Protein AF-A0A3T0Y0U2-F1 (afdb_monomer_lite)

Radius of gyration: 16.36 Å; chains: 1; bounding box: 47×30×30 Å

Sequence (64 aa):
MVNVCGLPAVTVPTLRLPDGLSMSVQLIGRPGEEAQLLAVTAQIEALRQEDREFTPPAPGGTME

Structure (mmCIF, N/CA/C/O backbone):
data_AF-A0A3T0Y0U2-F1
#
_entry.id   AF-A0A3T0Y0U2-F1
#
loop_
_atom_site.group_PDB
_atom_site.i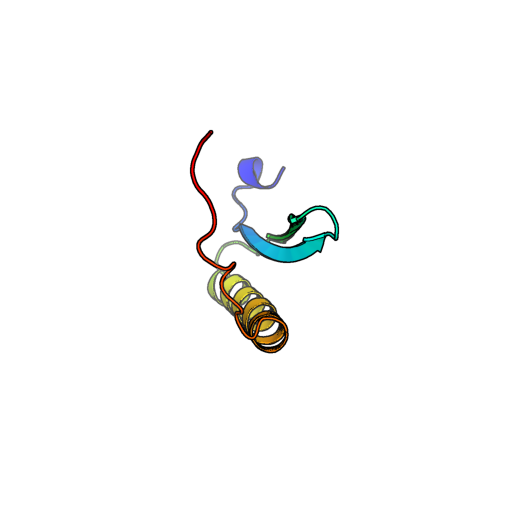d
_atom_site.type_symbol
_atom_site.label_atom_id
_atom_site.label_alt_id
_atom_site.label_comp_id
_atom_site.label_asym_id
_atom_site.label_entity_id
_atom_site.label_seq_id
_atom_site.pdbx_PDB_ins_code
_atom_site.Cartn_x
_atom_site.Cartn_y
_atom_site.Cartn_z
_atom_site.occupancy
_ato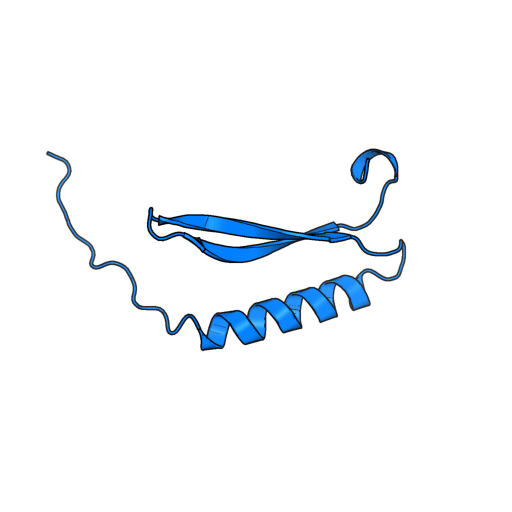m_site.B_iso_or_equiv
_atom_site.auth_seq_id
_atom_site.auth_comp_id
_atom_site.auth_asym_id
_atom_site.auth_atom_id
_atom_site.pdbx_PDB_model_num
ATOM 1 N N . MET A 1 1 ? 1.696 13.778 3.311 1.00 77.12 1 MET A N 1
ATOM 2 C CA . MET A 1 1 ? 0.331 13.863 3.879 1.00 77.12 1 MET A CA 1
ATOM 3 C C . MET A 1 1 ? -0.071 12.554 4.562 1.00 77.12 1 MET A C 1
ATOM 5 O O . MET A 1 1 ? -0.399 12.607 5.732 1.00 77.12 1 MET A O 1
ATOM 9 N N . VAL A 1 2 ? 0.072 11.392 3.906 1.00 83.62 2 VAL A N 1
ATOM 10 C CA . VAL A 1 2 ? -0.261 10.049 4.448 1.00 83.62 2 VAL A CA 1
ATOM 11 C C . VAL A 1 2 ? 0.265 9.790 5.867 1.00 83.62 2 VAL A C 1
ATOM 13 O O . VAL A 1 2 ? -0.523 9.480 6.753 1.00 83.62 2 VAL A O 1
ATOM 16 N N . ASN A 1 3 ? 1.563 10.016 6.108 1.00 86.12 3 ASN A N 1
ATOM 17 C CA . ASN A 1 3 ? 2.177 9.815 7.429 1.00 86.12 3 ASN A CA 1
ATOM 18 C C . ASN A 1 3 ? 1.567 10.716 8.513 1.00 86.12 3 ASN A C 1
ATOM 20 O O . ASN A 1 3 ? 1.377 10.284 9.641 1.00 86.12 3 ASN A O 1
ATOM 24 N N . VAL A 1 4 ? 1.246 11.965 8.162 1.00 92.38 4 VAL A N 1
ATOM 25 C CA . VAL A 1 4 ? 0.655 12.941 9.093 1.00 92.38 4 VAL A CA 1
ATOM 26 C C . VAL A 1 4 ? -0.786 12.559 9.423 1.00 92.38 4 VAL A C 1
ATOM 28 O O . VAL A 1 4 ? -1.235 12.740 10.547 1.00 92.38 4 VAL A O 1
ATOM 31 N N . CYS A 1 5 ? -1.500 11.994 8.452 1.00 91.62 5 CYS A N 1
ATOM 32 C CA . CYS A 1 5 ? -2.869 11.525 8.623 1.00 91.62 5 CYS A CA 1
ATOM 33 C C . CYS A 1 5 ? -2.962 10.135 9.277 1.00 91.62 5 CYS A C 1
ATOM 35 O O . CYS A 1 5 ? -4.073 9.677 9.521 1.00 91.62 5 CYS A O 1
ATOM 37 N N . GLY A 1 6 ? -1.836 9.455 9.530 1.00 92.75 6 GLY A N 1
ATOM 38 C CA . GLY A 1 6 ? -1.815 8.112 10.120 1.00 92.75 6 GLY A CA 1
ATOM 39 C C . GLY A 1 6 ? -2.517 7.046 9.272 1.00 92.75 6 GLY A C 1
ATOM 40 O O . GLY A 1 6 ? -3.010 6.063 9.816 1.00 92.75 6 GLY A O 1
ATOM 41 N N . LEU A 1 7 ? -2.614 7.253 7.954 1.00 96.88 7 LEU A N 1
ATOM 42 C CA . LEU A 1 7 ? -3.338 6.336 7.075 1.00 96.88 7 LEU A CA 1
ATOM 43 C C . LEU A 1 7 ? -2.502 5.080 6.784 1.00 96.88 7 LEU A C 1
ATOM 45 O O . LEU A 1 7 ? -1.305 5.210 6.505 1.00 96.88 7 LEU A O 1
ATOM 49 N N . PRO A 1 8 ? -3.118 3.884 6.764 1.00 96.31 8 PRO A N 1
ATOM 50 C CA . PRO A 1 8 ? -2.457 2.678 6.287 1.00 96.31 8 PRO A CA 1
ATOM 51 C C . PRO A 1 8 ? -2.010 2.842 4.835 1.00 96.31 8 PRO A C 1
ATOM 53 O O . PRO A 1 8 ? -2.784 3.299 3.990 1.00 96.31 8 PRO A O 1
ATOM 56 N N . ALA A 1 9 ? -0.777 2.452 4.525 1.00 97.25 9 ALA A N 1
ATOM 57 C CA . ALA A 1 9 ? -0.257 2.522 3.167 1.00 97.25 9 ALA A CA 1
ATOM 58 C C . ALA A 1 9 ? 0.703 1.370 2.865 1.00 97.25 9 ALA A C 1
ATOM 60 O O . ALA A 1 9 ? 1.503 0.982 3.715 1.00 97.25 9 ALA A O 1
ATOM 61 N N . VAL A 1 10 ? 0.634 0.855 1.638 1.00 97.38 10 VAL A N 1
ATOM 62 C CA . VAL A 1 10 ? 1.490 -0.227 1.132 1.00 97.38 10 VAL A CA 1
ATOM 63 C C . VAL A 1 10 ? 2.005 0.156 -0.250 1.00 97.38 10 VAL A C 1
ATOM 65 O O . VAL A 1 10 ? 1.250 0.654 -1.085 1.00 97.38 10 VAL A O 1
ATOM 68 N N . THR A 1 11 ? 3.293 -0.069 -0.495 1.00 96.19 11 THR A N 1
ATOM 69 C CA . THR A 1 11 ? 3.925 0.178 -1.796 1.00 96.19 11 THR A CA 1
ATOM 70 C C . THR A 1 11 ? 4.180 -1.147 -2.492 1.00 96.19 11 THR A C 1
ATOM 72 O O . THR A 1 11 ? 4.862 -2.009 -1.945 1.00 96.19 11 THR A O 1
ATOM 75 N N . VAL A 1 12 ? 3.673 -1.281 -3.714 1.00 93.88 12 VAL A N 1
ATOM 76 C CA . VAL A 1 12 ? 3.771 -2.504 -4.515 1.00 93.88 12 VAL A CA 1
ATOM 77 C C . VAL A 1 12 ? 4.556 -2.184 -5.785 1.00 93.88 12 VAL A C 1
ATOM 79 O O . VAL A 1 12 ? 4.157 -1.276 -6.520 1.00 93.88 12 VAL A O 1
ATOM 82 N N . PRO A 1 13 ? 5.668 -2.882 -6.078 1.00 91.00 13 PRO A N 1
ATOM 83 C CA . PRO A 1 13 ? 6.341 -2.759 -7.369 1.00 91.00 13 PRO A CA 1
ATOM 84 C C . PRO A 1 13 ? 5.370 -3.135 -8.485 1.00 91.00 13 PRO A C 1
ATOM 86 O O . PRO A 1 13 ? 4.730 -4.169 -8.362 1.00 91.00 13 PRO A O 1
ATOM 89 N N . THR A 1 14 ? 5.278 -2.359 -9.566 1.00 89.75 14 THR A N 1
ATOM 90 C CA . THR A 1 14 ? 4.309 -2.565 -10.667 1.00 89.75 14 THR A CA 1
ATOM 91 C C . THR A 1 14 ? 4.901 -2.532 -12.062 1.00 89.75 14 THR A C 1
ATOM 93 O O . THR A 1 14 ? 4.268 -3.012 -12.997 1.00 89.75 14 THR A O 1
ATOM 96 N N . LEU A 1 15 ? 6.122 -2.041 -12.237 1.00 87.81 15 LEU A N 1
ATOM 97 C CA . LEU A 1 15 ? 6.772 -2.032 -13.541 1.00 87.81 15 LEU A CA 1
ATOM 98 C C . LEU A 1 15 ? 8.285 -2.107 -13.372 1.00 87.81 15 LEU A C 1
ATOM 100 O O . LEU A 1 15 ? 8.845 -1.547 -12.432 1.00 87.81 15 LEU A O 1
ATOM 104 N N . ARG A 1 16 ? 8.947 -2.809 -14.289 1.00 87.00 16 ARG A N 1
ATOM 105 C CA . ARG A 1 16 ? 10.385 -2.669 -14.501 1.00 87.00 16 ARG A CA 1
ATOM 106 C C . ARG A 1 16 ? 10.571 -1.847 -15.766 1.00 87.00 16 ARG A C 1
ATOM 108 O O . ARG A 1 16 ? 10.020 -2.188 -16.807 1.00 87.00 16 ARG A O 1
ATOM 115 N N . LEU A 1 17 ? 11.277 -0.739 -15.637 1.00 86.31 17 LEU A N 1
ATOM 116 C CA . LEU A 1 17 ? 11.592 0.147 -16.740 1.00 86.31 17 LEU A CA 1
ATOM 117 C C . LEU A 1 17 ? 12.709 -0.472 -17.603 1.00 86.31 17 LEU A C 1
ATOM 119 O O . LEU A 1 17 ? 13.481 -1.298 -17.103 1.00 86.31 17 LEU A O 1
ATOM 123 N N . PRO A 1 18 ? 12.813 -0.094 -18.891 1.00 86.75 18 PRO A N 1
ATOM 124 C CA . PRO A 1 18 ? 13.828 -0.634 -19.803 1.00 86.75 18 PRO A CA 1
ATOM 125 C C . PRO A 1 18 ? 15.279 -0.398 -19.356 1.00 86.75 18 PRO A C 1
ATOM 127 O O . PRO A 1 18 ? 16.171 -1.138 -19.753 1.00 86.75 18 PRO A O 1
ATOM 130 N N . ASP A 1 19 ? 15.512 0.610 -18.518 1.00 90.62 19 ASP A N 1
ATOM 131 C CA . ASP A 1 19 ? 16.808 0.944 -17.915 1.00 90.62 19 ASP A CA 1
ATOM 132 C C . ASP A 1 19 ? 17.151 0.092 -16.674 1.00 90.62 19 ASP A C 1
ATOM 134 O O . ASP A 1 19 ? 18.186 0.290 -16.040 1.00 90.62 19 ASP A O 1
ATOM 138 N N . GLY A 1 20 ? 16.292 -0.867 -16.315 1.00 84.31 20 GLY A N 1
ATOM 139 C CA . GLY A 1 20 ? 16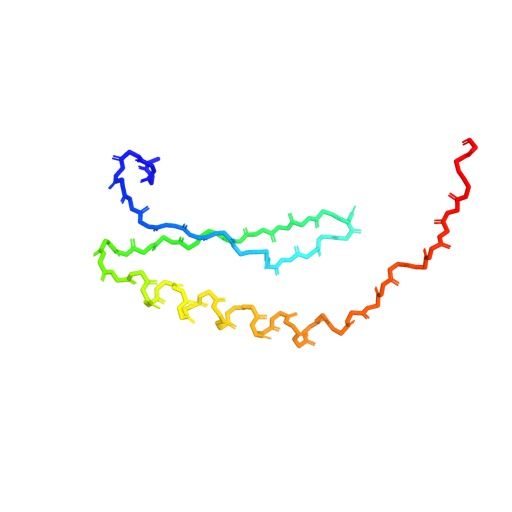.472 -1.740 -15.159 1.00 84.31 20 GLY A CA 1
ATOM 140 C C . GLY A 1 20 ? 15.958 -1.161 -13.837 1.00 84.31 20 GLY A C 1
ATOM 141 O O . GLY A 1 20 ? 16.042 -1.846 -12.811 1.00 84.31 20 GLY A O 1
ATOM 142 N N . LEU A 1 21 ? 15.379 0.043 -13.834 1.00 89.25 21 LEU A N 1
ATOM 143 C CA . LEU A 1 21 ? 14.760 0.627 -12.645 1.00 89.25 21 LEU A CA 1
ATOM 144 C C . LEU A 1 21 ? 13.380 0.015 -12.373 1.00 89.25 21 LEU A C 1
ATOM 146 O O . LEU A 1 21 ? 12.706 -0.494 -13.265 1.00 89.25 21 LEU A O 1
ATOM 150 N N . SER A 1 22 ? 12.948 0.034 -11.111 1.00 88.94 22 SER A N 1
ATOM 151 C CA . SER A 1 22 ? 11.610 -0.431 -10.716 1.00 88.94 22 SER A CA 1
ATOM 152 C C . SER A 1 22 ? 10.711 0.757 -10.395 1.00 88.94 22 SER A C 1
ATOM 154 O O . SER A 1 22 ? 11.103 1.645 -9.643 1.00 88.94 22 SER A O 1
ATOM 156 N N . MET A 1 23 ? 9.498 0.748 -10.937 1.00 91.38 23 MET A N 1
ATOM 157 C CA . MET A 1 23 ? 8.432 1.689 -10.611 1.00 91.38 23 MET A CA 1
ATOM 158 C C . MET A 1 23 ? 7.353 0.964 -9.805 1.00 91.38 23 MET A C 1
ATOM 160 O O . MET A 1 23 ? 7.045 -0.203 -10.062 1.00 91.38 23 MET A O 1
ATOM 164 N N . SER A 1 24 ? 6.790 1.666 -8.825 1.00 94.00 24 SER A N 1
ATOM 165 C CA . SER A 1 24 ? 5.824 1.127 -7.869 1.00 94.00 24 SER A CA 1
ATOM 166 C C . SER A 1 24 ? 4.592 2.015 -7.789 1.00 94.00 24 SER A C 1
ATOM 168 O O . SER A 1 24 ? 4.667 3.219 -8.038 1.00 94.00 24 SER A O 1
ATOM 170 N N . VAL A 1 25 ? 3.474 1.434 -7.367 1.00 95.25 25 VAL A N 1
ATOM 171 C CA . VAL A 1 25 ? 2.289 2.185 -6.939 1.00 95.25 25 VAL A CA 1
ATOM 172 C C . VAL A 1 25 ? 2.180 2.132 -5.423 1.00 95.25 25 VAL A C 1
ATOM 174 O O . VAL A 1 25 ? 2.501 1.118 -4.803 1.00 95.25 25 VAL A O 1
ATOM 177 N N . GLN A 1 26 ? 1.724 3.228 -4.825 1.00 96.88 26 GLN A N 1
ATOM 178 C CA . GLN A 1 26 ? 1.405 3.274 -3.405 1.00 96.88 26 GLN A CA 1
ATOM 179 C C . GLN A 1 26 ? -0.109 3.256 -3.235 1.00 96.88 26 GLN A C 1
ATOM 181 O O . GLN A 1 26 ? -0.814 4.145 -3.711 1.00 96.88 26 GLN A O 1
ATOM 186 N N . LEU A 1 27 ? -0.595 2.235 -2.544 1.00 97.44 27 LEU A N 1
ATOM 187 C CA . LEU A 1 27 ? -1.982 2.113 -2.134 1.00 97.44 27 LEU A CA 1
ATOM 188 C C . LEU A 1 27 ? -2.132 2.742 -0.750 1.00 97.44 27 LEU A C 1
ATOM 190 O O . LEU A 1 27 ? -1.293 2.530 0.127 1.00 97.44 27 LEU A O 1
ATOM 194 N N . ILE A 1 28 ? -3.206 3.501 -0.552 1.00 97.44 28 ILE A N 1
ATOM 195 C CA . ILE A 1 28 ? -3.540 4.129 0.728 1.00 97.44 28 ILE A CA 1
ATOM 196 C C . ILE A 1 28 ? -4.935 3.646 1.114 1.00 97.44 28 ILE A C 1
ATOM 198 O O . ILE A 1 28 ? -5.885 3.806 0.348 1.00 97.44 28 ILE A O 1
ATOM 202 N N . GLY A 1 29 ? -5.037 3.020 2.280 1.00 96.06 29 GLY A N 1
ATOM 203 C CA . GLY A 1 29 ? -6.276 2.465 2.811 1.00 96.06 29 GLY A CA 1
ATOM 204 C C . GLY A 1 29 ? -6.962 3.396 3.804 1.00 96.06 29 GLY A C 1
ATOM 205 O O . GLY A 1 29 ? -6.420 4.423 4.222 1.00 96.06 29 GLY A O 1
ATOM 206 N N . ARG A 1 30 ? -8.170 3.004 4.210 1.00 96.25 30 ARG A N 1
ATOM 207 C CA . ARG A 1 30 ? -8.856 3.613 5.353 1.00 96.25 30 ARG A CA 1
ATOM 208 C C . ARG A 1 30 ? -8.353 2.968 6.652 1.00 96.25 30 ARG A C 1
ATOM 210 O O . ARG A 1 30 ? -8.071 1.769 6.641 1.00 96.25 30 ARG A O 1
ATOM 217 N N . PRO A 1 31 ? -8.253 3.718 7.763 1.00 95.44 31 PRO A N 1
ATOM 218 C CA . PRO A 1 31 ? -7.918 3.138 9.062 1.00 95.44 31 PRO A CA 1
ATOM 219 C C . PRO A 1 31 ? -8.919 2.045 9.461 1.00 95.44 31 PRO A C 1
ATOM 221 O O . PRO A 1 31 ? -10.126 2.260 9.346 1.00 95.44 31 PRO A O 1
ATOM 224 N N . GLY A 1 32 ? -8.431 0.895 9.929 1.00 95.50 32 GLY A N 1
ATOM 225 C CA . GLY A 1 32 ? -9.266 -0.247 10.321 1.00 95.50 32 GLY A CA 1
ATOM 226 C C . GLY A 1 32 ? -9.725 -1.144 9.163 1.00 95.50 32 GLY A C 1
ATOM 227 O O . GLY A 1 32 ? -10.384 -2.153 9.410 1.00 95.50 32 GLY A O 1
ATOM 228 N N . GLU A 1 33 ? -9.385 -0.808 7.911 1.00 96.88 33 GLU A N 1
ATOM 229 C CA . GLU A 1 33 ? -9.664 -1.627 6.719 1.00 96.88 33 GLU A CA 1
ATOM 230 C C . GLU A 1 33 ? -8.375 -2.182 6.076 1.00 96.88 33 GLU A C 1
ATOM 232 O O . GLU A 1 33 ? -8.303 -2.425 4.868 1.00 96.88 33 GLU A O 1
ATOM 237 N N . GLU A 1 34 ? -7.327 -2.414 6.871 1.00 97.50 34 GLU A N 1
ATOM 238 C CA . GLU A 1 34 ? -6.013 -2.877 6.403 1.00 97.50 34 GLU A CA 1
ATOM 239 C C . GLU A 1 34 ? -6.093 -4.230 5.684 1.00 97.50 34 GLU A C 1
ATOM 241 O O . GLU A 1 34 ? -5.360 -4.467 4.726 1.00 97.50 34 GLU A O 1
ATOM 246 N N . ALA A 1 35 ? -7.025 -5.100 6.086 1.00 97.81 35 ALA A N 1
ATOM 247 C CA . ALA A 1 35 ? -7.258 -6.374 5.410 1.00 97.81 35 ALA A CA 1
ATOM 248 C C . ALA A 1 35 ? -7.686 -6.179 3.945 1.00 97.81 35 ALA A C 1
ATOM 250 O O . ALA A 1 35 ? -7.237 -6.914 3.067 1.00 97.81 35 ALA A O 1
ATOM 251 N N . GLN A 1 36 ? -8.504 -5.161 3.661 1.00 97.94 36 GLN A N 1
ATOM 252 C CA . GLN A 1 36 ? -8.911 -4.840 2.295 1.00 97.94 36 GLN A CA 1
ATOM 253 C C . GLN A 1 36 ? -7.747 -4.237 1.500 1.00 97.94 36 GLN A C 1
ATOM 255 O O . GLN A 1 36 ? -7.538 -4.605 0.344 1.00 97.94 36 GLN A O 1
ATOM 260 N N . LEU A 1 37 ? -6.949 -3.364 2.124 1.00 97.94 37 LEU A N 1
ATOM 261 C CA . LEU A 1 37 ? -5.730 -2.814 1.521 1.00 97.94 37 LEU A CA 1
ATOM 262 C C . LEU A 1 37 ? -4.745 -3.928 1.117 1.00 97.94 37 LEU A C 1
ATOM 264 O O . LEU A 1 37 ? -4.199 -3.913 0.009 1.00 97.94 37 LEU A O 1
ATOM 268 N N . LEU A 1 38 ? -4.556 -4.923 1.987 1.00 97.62 38 LEU A N 1
ATOM 269 C CA . LEU A 1 38 ? -3.724 -6.093 1.706 1.00 97.62 38 LEU A CA 1
ATOM 270 C C . LEU A 1 38 ? -4.349 -7.010 0.647 1.00 97.62 38 LEU A C 1
ATOM 272 O O . LEU A 1 38 ? -3.632 -7.503 -0.218 1.00 97.62 38 LEU A O 1
ATOM 276 N N . ALA A 1 39 ? -5.671 -7.193 0.641 1.00 98.06 39 ALA A N 1
ATOM 277 C CA . ALA A 1 39 ? -6.348 -7.984 -0.388 1.00 98.06 39 ALA A CA 1
ATOM 278 C C . ALA A 1 39 ? -6.193 -7.377 -1.794 1.00 98.06 39 ALA A C 1
ATOM 280 O O . ALA A 1 39 ? -6.025 -8.110 -2.768 1.00 98.06 39 ALA A O 1
ATOM 281 N N . VAL A 1 40 ? -6.227 -6.046 -1.918 1.00 96.81 40 VAL A N 1
ATOM 282 C CA . VAL A 1 40 ? -5.944 -5.355 -3.189 1.00 96.81 40 VAL A CA 1
ATOM 283 C C . VAL A 1 40 ? -4.468 -5.492 -3.560 1.00 96.81 40 VAL A C 1
ATOM 285 O O . VAL A 1 40 ? -4.151 -5.768 -4.713 1.00 96.81 40 VAL A O 1
ATOM 288 N N . THR A 1 41 ? -3.566 -5.361 -2.584 1.00 97.06 41 THR A N 1
ATOM 289 C CA . THR A 1 41 ? -2.126 -5.577 -2.796 1.00 97.06 41 THR A CA 1
ATOM 290 C C . THR A 1 41 ? -1.854 -6.966 -3.378 1.00 97.06 41 THR A C 1
ATOM 292 O O . THR A 1 41 ? -1.201 -7.074 -4.413 1.00 97.06 41 THR A O 1
ATOM 295 N N . ALA A 1 42 ? -2.434 -8.011 -2.784 1.00 96.00 42 ALA A N 1
ATOM 296 C CA . ALA A 1 42 ? -2.277 -9.390 -3.236 1.00 96.00 42 ALA A CA 1
ATOM 297 C C . ALA A 1 42 ? -2.802 -9.616 -4.666 1.00 96.00 42 ALA A C 1
ATOM 299 O O . ALA A 1 42 ? -2.195 -10.360 -5.431 1.00 96.00 42 ALA A O 1
ATOM 300 N N . GLN A 1 43 ? -3.896 -8.951 -5.058 1.00 95.38 43 GLN A N 1
ATOM 301 C CA . GLN A 1 43 ? -4.400 -9.016 -6.438 1.00 95.38 43 GLN A CA 1
ATOM 302 C C . GLN A 1 43 ? -3.397 -8.429 -7.435 1.00 95.38 43 GLN A C 1
ATOM 304 O O . GLN A 1 43 ? -3.154 -9.018 -8.485 1.00 95.38 43 GLN A O 1
ATOM 309 N N . ILE A 1 44 ? -2.784 -7.291 -7.098 1.00 93.25 44 ILE A N 1
ATOM 310 C CA . ILE A 1 44 ? -1.749 -6.681 -7.941 1.00 93.25 44 ILE A CA 1
ATOM 311 C C . ILE A 1 44 ? -0.526 -7.599 -8.023 1.00 93.25 44 ILE A C 1
ATOM 313 O O . ILE A 1 44 ? 0.015 -7.799 -9.106 1.00 93.25 44 ILE A O 1
ATOM 317 N N . GLU A 1 45 ? -0.086 -8.179 -6.906 1.00 91.75 45 GLU A N 1
ATOM 318 C CA . GLU A 1 45 ? 1.053 -9.101 -6.894 1.00 91.75 45 GLU A CA 1
ATOM 319 C C . GLU A 1 45 ? 0.805 -10.363 -7.726 1.00 91.75 45 GLU A C 1
ATOM 321 O O . GLU A 1 45 ? 1.711 -10.788 -8.443 1.00 91.75 45 GLU A O 1
ATOM 326 N N . ALA A 1 46 ? -0.407 -10.923 -7.682 1.00 91.38 46 ALA A N 1
ATOM 327 C CA . ALA A 1 46 ? -0.781 -12.099 -8.464 1.00 91.38 46 ALA A CA 1
ATOM 328 C C . ALA A 1 46 ? -0.664 -11.839 -9.974 1.00 91.38 46 ALA A C 1
ATOM 330 O O . ALA A 1 46 ? 0.054 -12.570 -10.655 1.00 91.38 46 ALA A O 1
ATOM 331 N N . LEU A 1 47 ? -1.248 -10.737 -10.463 1.00 88.75 47 LEU A N 1
ATOM 332 C CA . LEU A 1 47 ? -1.149 -10.327 -11.873 1.00 88.75 47 LEU A CA 1
ATOM 333 C C . LEU A 1 47 ? 0.308 -10.132 -12.317 1.00 88.75 47 LEU A C 1
ATOM 335 O O . LEU A 1 47 ? 0.680 -10.407 -13.452 1.00 88.75 47 LEU A O 1
ATOM 339 N N . ARG A 1 48 ? 1.171 -9.674 -11.406 1.00 83.69 48 ARG A N 1
ATOM 340 C CA . ARG A 1 48 ? 2.595 -9.481 -11.705 1.00 83.69 48 ARG A CA 1
ATOM 341 C C . ARG A 1 48 ? 3.415 -10.748 -11.678 1.00 83.69 48 ARG A C 1
ATOM 343 O O . ARG A 1 48 ? 4.475 -10.778 -12.294 1.00 83.69 48 ARG A O 1
ATOM 350 N N . GLN A 1 49 ? 3.024 -11.735 -10.885 1.00 72.25 49 GLN A N 1
ATOM 351 C CA . GLN A 1 49 ? 3.739 -12.999 -10.842 1.00 72.25 49 GLN A CA 1
ATOM 352 C C . GLN A 1 49 ? 3.545 -13.769 -12.149 1.00 72.25 49 GLN A C 1
ATOM 354 O O . GLN A 1 49 ? 4.490 -14.403 -12.604 1.00 72.25 49 GLN A O 1
ATOM 359 N N . GLU A 1 50 ? 2.376 -13.633 -12.775 1.00 63.72 50 GLU A N 1
ATOM 360 C CA . GLU A 1 50 ? 2.087 -14.157 -14.114 1.00 63.72 50 GLU A CA 1
ATOM 361 C C . GLU A 1 50 ? 2.989 -13.512 -15.183 1.00 63.72 50 GLU A C 1
ATOM 363 O O . GLU A 1 50 ? 3.562 -14.219 -16.005 1.00 63.72 50 GLU A O 1
ATOM 368 N N . ASP A 1 51 ? 3.222 -12.196 -15.109 1.00 64.75 51 ASP A N 1
ATOM 369 C CA . ASP A 1 51 ? 4.181 -11.492 -15.983 1.00 64.75 51 ASP A CA 1
ATOM 370 C C . ASP A 1 51 ? 5.652 -11.846 -15.696 1.00 64.75 51 ASP A C 1
ATOM 372 O O . ASP A 1 51 ? 6.543 -11.643 -16.525 1.00 64.75 51 ASP A O 1
ATOM 376 N N . ARG A 1 52 ? 5.937 -12.318 -14.480 1.00 63.22 52 ARG A N 1
ATOM 377 C CA . ARG A 1 52 ? 7.280 -12.526 -13.935 1.00 63.22 52 ARG A CA 1
ATOM 378 C C . ARG A 1 52 ? 7.545 -14.017 -13.769 1.00 63.22 52 ARG A C 1
ATOM 380 O O . ARG A 1 52 ? 7.895 -14.458 -12.673 1.00 63.22 52 ARG A O 1
ATOM 387 N N . GLU A 1 53 ? 7.440 -14.792 -14.846 1.00 59.50 53 GLU A N 1
ATOM 388 C CA . GLU A 1 53 ? 8.139 -16.077 -14.906 1.00 59.50 53 GLU A CA 1
ATOM 389 C C . GLU A 1 53 ? 9.643 -15.779 -14.786 1.00 59.50 53 GLU A C 1
ATOM 391 O O . GLU A 1 53 ? 10.301 -15.246 -15.679 1.00 59.50 53 GLU A O 1
ATOM 396 N N . PHE A 1 54 ? 10.148 -15.955 -13.569 1.00 59.22 54 PHE A N 1
ATOM 397 C CA . PHE A 1 54 ? 11.450 -15.493 -13.116 1.00 59.22 54 PHE A CA 1
ATOM 398 C C . PHE A 1 54 ? 12.573 -16.138 -13.939 1.00 59.22 54 PHE A C 1
ATOM 400 O O . PHE A 1 54 ? 12.899 -17.304 -13.743 1.00 59.22 54 PHE A O 1
ATOM 407 N N . THR A 1 55 ? 13.213 -15.363 -14.819 1.00 58.56 55 THR A N 1
ATOM 408 C CA . THR A 1 55 ? 14.552 -15.692 -15.321 1.00 58.56 55 THR A CA 1
ATOM 409 C C . THR A 1 55 ? 15.563 -15.002 -14.405 1.00 58.56 55 THR A C 1
ATOM 411 O O . THR A 1 55 ? 15.683 -13.773 -14.466 1.00 58.56 55 THR A O 1
ATOM 414 N N . PRO A 1 56 ? 16.259 -15.731 -13.511 1.00 59.47 56 PRO A N 1
ATOM 415 C CA . PRO A 1 56 ? 17.340 -15.136 -12.740 1.00 59.47 56 PRO A CA 1
ATOM 416 C C . PRO A 1 56 ? 18.390 -14.576 -13.710 1.00 59.47 56 PRO A C 1
ATOM 418 O O . PRO A 1 56 ? 18.682 -15.225 -14.719 1.00 59.47 56 PRO A O 1
ATOM 421 N N . PRO A 1 57 ? 18.976 -13.395 -13.439 1.00 63.94 57 PRO A N 1
ATOM 422 C CA . PRO A 1 57 ? 20.134 -12.954 -14.202 1.00 63.94 57 PRO A CA 1
ATOM 423 C C . PRO A 1 57 ? 21.218 -14.031 -14.093 1.00 63.94 57 PRO A C 1
ATOM 425 O O . PRO A 1 57 ? 21.459 -14.562 -13.005 1.00 63.94 57 PRO A O 1
ATOM 428 N N . ALA A 1 58 ? 21.842 -14.385 -15.220 1.00 65.31 58 ALA A N 1
ATOM 429 C CA . ALA A 1 58 ? 22.961 -15.319 -15.211 1.00 65.31 58 ALA A CA 1
ATOM 430 C C . ALA A 1 58 ? 24.017 -14.818 -14.206 1.00 65.31 58 ALA A C 1
ATOM 432 O O . ALA A 1 58 ? 24.325 -13.622 -14.216 1.00 65.31 58 ALA A O 1
ATOM 433 N N . PRO A 1 59 ? 24.569 -15.679 -13.333 1.00 60.53 59 PRO A N 1
ATOM 434 C CA . PRO A 1 59 ? 25.672 -15.283 -12.474 1.00 60.53 59 PRO A CA 1
ATOM 435 C C . PRO A 1 59 ? 26.892 -15.011 -13.364 1.00 60.53 59 PRO A C 1
ATOM 437 O O . PRO A 1 59 ? 27.577 -15.929 -13.804 1.00 60.53 59 PRO A O 1
ATOM 440 N N . GLY A 1 60 ? 27.136 -13.744 -13.682 1.00 60.78 60 GLY A N 1
ATOM 441 C CA . GLY A 1 60 ? 28.285 -13.288 -14.459 1.00 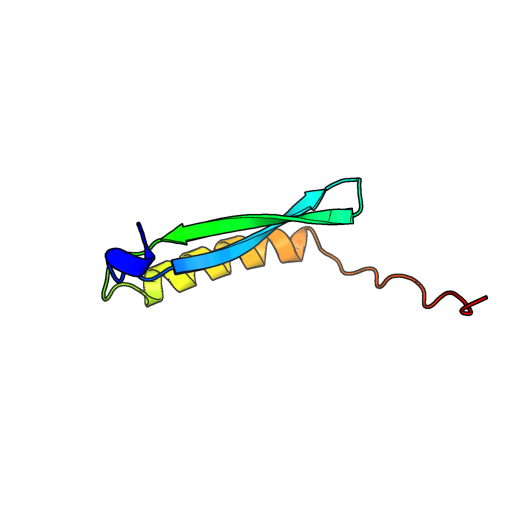60.78 60 GLY A CA 1
ATOM 442 C C . GLY 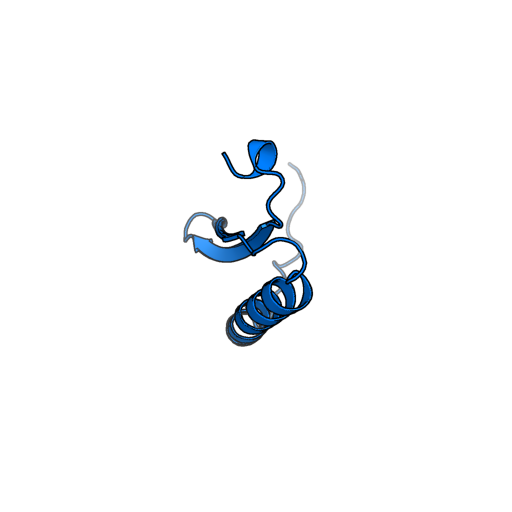A 1 60 ? 28.485 -11.790 -14.223 1.00 60.78 60 GLY A C 1
ATOM 443 O O . GLY A 1 60 ? 27.515 -11.046 -14.210 1.00 60.78 60 GLY A O 1
ATOM 444 N N . GLY A 1 61 ? 29.682 -11.267 -13.987 1.00 53.47 61 GLY A N 1
ATOM 445 C CA . GLY A 1 61 ? 31.003 -11.874 -13.982 1.00 53.47 61 GLY A CA 1
ATOM 446 C C . GLY A 1 61 ? 31.921 -11.117 -13.025 1.00 53.47 61 GLY A C 1
ATOM 447 O O . GLY A 1 61 ? 31.523 -10.140 -12.396 1.00 53.47 61 GLY A O 1
ATOM 448 N N . THR A 1 62 ? 33.126 -11.654 -12.890 1.00 53.53 62 THR A N 1
ATOM 449 C CA . THR A 1 62 ? 34.278 -11.145 -12.146 1.00 53.53 62 THR A CA 1
ATOM 450 C C . THR A 1 62 ? 34.328 -9.618 -12.050 1.00 53.53 62 THR A C 1
ATOM 452 O O . THR A 1 62 ? 34.261 -8.921 -13.058 1.00 53.53 62 THR A O 1
ATOM 455 N N . MET A 1 63 ? 34.471 -9.128 -10.818 1.00 50.75 63 MET A N 1
AT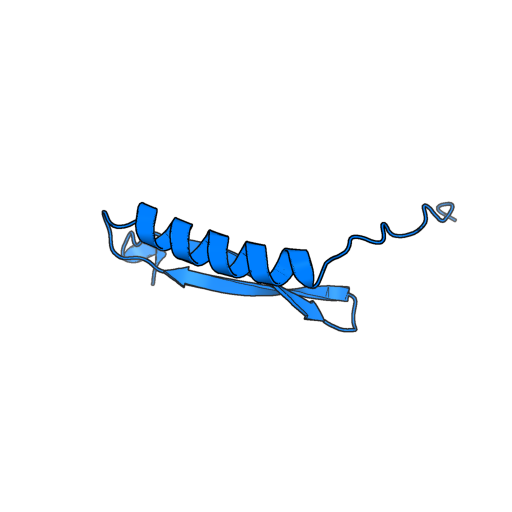OM 456 C CA . MET A 1 63 ? 34.937 -7.780 -10.510 1.00 50.75 63 MET A CA 1
ATOM 457 C C . MET A 1 63 ? 36.368 -7.639 -11.049 1.00 50.75 63 MET A C 1
ATOM 459 O O . MET A 1 63 ? 37.294 -8.169 -10.441 1.00 50.75 63 MET A O 1
ATOM 463 N N . GLU A 1 64 ? 36.512 -6.977 -12.195 1.00 43.31 64 GLU A N 1
ATOM 464 C CA . GLU A 1 64 ? 37.765 -6.387 -12.690 1.00 43.31 64 GLU A CA 1
ATOM 465 C C . GLU A 1 64 ? 37.633 -4.862 -12.640 1.00 43.31 64 GLU A C 1
ATOM 467 O O . GLU A 1 64 ? 36.582 -4.347 -13.096 1.00 43.31 64 GLU A O 1
#

Foldseek 3Di:
DCVVVVWDKDWAFQDQDPVRDTDIDMDTDHPPVVVVVVVVNVVSVVVVVVVCPDDDDPPDDDDD

Secondary structure (DSSP, 8-state):
-TTTTT--EEEEEEEE-TTS-EEEEEEEPPTT-HHHHHHHHHHHHHHHHHH----PPP------

pLDDT: mean 84.52, std 15.39, range [43.31, 98.06]